Protein AF-A0A6B2SYG1-F1 (afdb_monomer)

Radius of gyration: 17.72 Å; Cα contacts (8 Å, |Δi|>4): 136; chains: 1; bounding box: 40×38×37 Å

Foldseek 3Di:
DADDPVLVVVLVPAAAAEEAEFADHCNPFPPPGDTRDDDPVRCVVRNYYYDDCPDPNQQVVQDDPGSVVSVVVVVVVCVVVVVDDFDEDEDAPVCVVVVVVCVGVVVDDTHYDYDD

pLDDT: mean 91.67, std 8.85, range [58.78, 98.5]

Nearest PDB structures (foldseek):
  8j9i-assembly1_E3  TM=6.440E-01  e=9.098E-03  Euglena gracilis
  4w9n-assembly3_A  TM=6.387E-01  e=2.866E-01  Homo sapiens
  4w82-assembly1_A  TM=6.463E-01  e=4.561E-01  Homo sapiens
  6fn6-assembly1_A  TM=6.49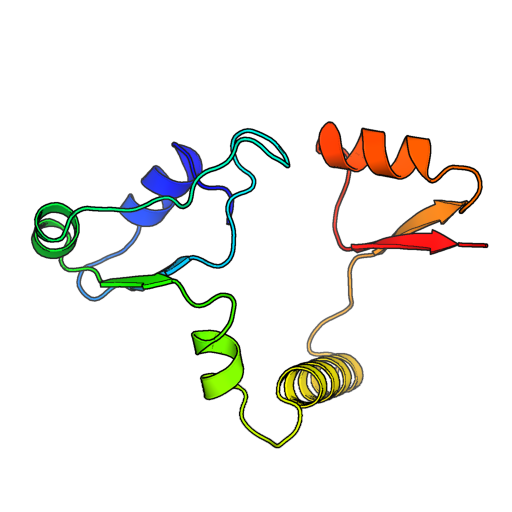8E-01  e=7.754E-01  Drosophila melanogaster

Mean predicted aligned error: 4.55 Å

Sequence (116 aa):
GVGGDAGRHAVDLLGPGGTHIVFGWAGKGPHDGEPLTFTEEELAARGITQLNVLGPAMMRKAGGDNPVRTLELAALAAASQGHFTPAVQRFPLAEAAAAHRALESRATMGKVVLIP

Secondary structure (DSSP, 8-state):
---HHHHHHHHHTPPTT-EEEE----SS-SSS-------HHHHHHHT-EEEE-TTHHHHHHH-SSSHHHHHHHHHHHHHHTTS----EEEEEGGGHHHHHHHHHTT---SEEEEE-

Solvent-accessible surface area (backbone atoms only — not comparable to full-atom values): 6836 Å² total; per-residue (Å²): 74,47,19,60,69,70,37,52,56,57,55,70,70,49,54,72,76,29,72,49,76,46,71,49,33,59,52,73,33,100,84,70,42,58,77,77,78,76,54,73,65,59,29,57,78,53,39,38,46,78,42,81,37,66,60,73,58,42,41,64,71,56,29,76,100,50,22,67,59,48,50,52,52,53,52,51,51,40,39,74,72,60,78,51,77,86,53,71,36,78,38,50,46,94,39,47,70,57,52,48,51,28,53,77,72,65,71,60,61,70,47,79,44,72,40,128

Structure (mmCIF, N/CA/C/O backbone):
data_AF-A0A6B2SYG1-F1
#
_entry.id   AF-A0A6B2SYG1-F1
#
loop_
_atom_site.group_PDB
_atom_site.id
_atom_site.type_symbol
_atom_site.label_atom_id
_atom_site.label_alt_id
_atom_site.label_comp_id
_atom_site.label_asym_id
_atom_site.label_entity_id
_atom_site.label_seq_id
_atom_site.pdbx_PDB_ins_code
_atom_site.Cartn_x
_atom_site.Cartn_y
_atom_site.Cartn_z
_atom_site.occupancy
_atom_site.B_iso_or_equiv
_atom_site.auth_seq_id
_atom_site.auth_comp_id
_atom_site.auth_asym_id
_atom_site.auth_atom_id
_atom_site.pdbx_PDB_model_num
ATOM 1 N N . GLY A 1 1 ? -3.151 3.482 0.948 1.00 68.00 1 GLY A N 1
ATOM 2 C CA . GLY A 1 1 ? -4.517 3.983 0.719 1.00 68.00 1 GLY A CA 1
ATOM 3 C C . GLY A 1 1 ? -4.467 5.198 -0.183 1.00 68.00 1 GLY A C 1
ATOM 4 O O . GLY A 1 1 ? -3.392 5.754 -0.387 1.00 68.00 1 GLY A O 1
ATOM 5 N N . VAL A 1 2 ? -5.606 5.588 -0.753 1.00 76.81 2 VAL A N 1
ATOM 6 C CA . VAL A 1 2 ? -5.679 6.752 -1.650 1.00 76.81 2 VAL A CA 1
ATOM 7 C C . VAL A 1 2 ? -5.735 8.055 -0.842 1.00 76.81 2 VAL A C 1
ATOM 9 O O . VAL A 1 2 ? -5.079 9.003 -1.220 1.00 76.81 2 VAL A O 1
ATOM 12 N N . GLY A 1 3 ? -6.377 8.112 0.328 1.00 79.69 3 GLY A N 1
ATOM 13 C CA . GLY A 1 3 ? -6.540 9.388 1.051 1.00 79.69 3 GLY A CA 1
ATOM 14 C C . GLY A 1 3 ? -7.416 10.388 0.273 1.00 79.69 3 GLY A C 1
ATOM 15 O O . GLY A 1 3 ? -8.035 10.015 -0.726 1.00 79.69 3 GLY A O 1
ATOM 16 N N . GLY A 1 4 ? -7.496 11.641 0.734 1.00 84.50 4 GLY A N 1
ATOM 17 C CA . GLY A 1 4 ? -8.361 12.672 0.132 1.00 84.50 4 GLY A CA 1
ATOM 18 C C . GLY A 1 4 ? -9.851 12.295 0.113 1.00 84.50 4 GLY A C 1
ATOM 19 O O . GLY A 1 4 ? -10.287 11.447 0.894 1.00 84.50 4 GLY A O 1
ATOM 20 N N . ASP A 1 5 ? -10.621 12.890 -0.804 1.00 86.69 5 ASP A N 1
ATOM 21 C CA . ASP A 1 5 ? -12.079 12.690 -0.905 1.00 86.69 5 ASP A CA 1
ATOM 22 C C . ASP A 1 5 ? -12.456 11.234 -1.184 1.00 86.69 5 ASP A C 1
ATOM 24 O O . ASP A 1 5 ? -13.372 10.696 -0.569 1.00 86.69 5 ASP A O 1
ATOM 28 N N . ALA A 1 6 ? -11.702 10.551 -2.052 1.00 87.12 6 ALA A N 1
ATOM 29 C CA . ALA A 1 6 ? -11.908 9.128 -2.317 1.00 87.12 6 ALA A CA 1
ATOM 30 C C . ALA A 1 6 ? -11.721 8.282 -1.046 1.00 87.12 6 ALA A C 1
ATOM 32 O O . ALA A 1 6 ? -12.503 7.371 -0.782 1.00 87.12 6 ALA A O 1
ATOM 33 N N . GLY A 1 7 ? -10.706 8.599 -0.234 1.00 88.62 7 GLY A N 1
ATOM 34 C CA . GLY A 1 7 ? -10.514 7.975 1.072 1.00 88.62 7 GLY A CA 1
ATOM 35 C C . GLY A 1 7 ? -11.653 8.285 2.044 1.00 88.62 7 GLY A C 1
ATOM 36 O O . GLY A 1 7 ? -12.103 7.383 2.743 1.00 88.62 7 GLY A O 1
ATOM 37 N N . ARG A 1 8 ? -12.145 9.531 2.068 1.00 89.69 8 ARG A N 1
ATOM 38 C CA . ARG A 1 8 ? -13.257 9.942 2.939 1.00 89.69 8 ARG A CA 1
ATOM 39 C C . ARG A 1 8 ? -14.548 9.209 2.576 1.00 89.69 8 ARG A C 1
ATOM 41 O O . ARG A 1 8 ? -15.138 8.591 3.454 1.00 89.69 8 ARG A O 1
ATOM 48 N N . HIS A 1 9 ? -14.902 9.154 1.293 1.00 91.38 9 HIS A N 1
ATOM 49 C CA . HIS A 1 9 ? -16.060 8.388 0.829 1.00 91.38 9 HIS A CA 1
ATOM 50 C C . HIS A 1 9 ? -15.924 6.887 1.109 1.00 91.38 9 HIS A C 1
ATOM 52 O O . HIS A 1 9 ? -16.907 6.240 1.449 1.00 91.38 9 HIS A O 1
ATOM 58 N N . ALA A 1 10 ? -14.717 6.315 1.020 1.00 92.12 10 ALA A N 1
ATOM 59 C CA . ALA A 1 10 ? -14.507 4.917 1.395 1.00 92.12 10 ALA A CA 1
ATOM 60 C C . ALA A 1 10 ? -14.769 4.665 2.892 1.00 92.12 10 ALA A C 1
ATOM 62 O O . ALA A 1 10 ? -15.269 3.603 3.252 1.00 92.12 10 ALA A O 1
ATOM 63 N N . VAL A 1 11 ? -14.464 5.636 3.761 1.00 93.44 11 VAL A N 1
ATOM 64 C CA . VAL A 1 11 ? -14.780 5.562 5.197 1.00 93.44 11 VAL A CA 1
ATOM 65 C C . VAL A 1 11 ? -16.280 5.700 5.452 1.00 93.44 11 VAL A C 1
ATOM 67 O O . VAL A 1 11 ? -16.792 5.021 6.337 1.00 93.44 11 VAL A O 1
ATOM 70 N N . ASP A 1 12 ? -16.998 6.499 4.660 1.00 93.31 12 ASP A N 1
ATOM 71 C CA . ASP A 1 12 ? -18.462 6.623 4.756 1.00 93.31 12 ASP A CA 1
ATOM 72 C C . ASP A 1 12 ? -19.202 5.302 4.455 1.00 93.31 12 ASP A C 1
ATOM 74 O O . ASP A 1 12 ? -20.352 5.140 4.854 1.00 93.31 12 ASP A O 1
ATOM 78 N N . LEU A 1 13 ? -18.544 4.338 3.798 1.00 95.50 13 LEU A N 1
ATOM 79 C CA . LEU A 1 13 ? -19.089 2.997 3.553 1.00 95.50 13 LEU A CA 1
ATOM 80 C C . LEU A 1 13 ? -18.952 2.045 4.754 1.00 95.50 13 LEU A C 1
ATOM 82 O O . LEU A 1 13 ? -19.476 0.930 4.708 1.00 95.50 13 LEU A O 1
ATOM 86 N N . LEU A 1 14 ? -18.236 2.432 5.815 1.00 96.75 14 LEU A N 1
ATOM 87 C CA . LEU A 1 14 ? -18.109 1.609 7.016 1.00 96.75 14 LEU A CA 1
ATOM 88 C C . LEU A 1 14 ? -19.393 1.670 7.849 1.00 96.75 14 LEU A C 1
ATOM 90 O O . LEU A 1 14 ? -19.870 2.743 8.207 1.00 96.75 14 LEU A O 1
ATOM 94 N N . GLY A 1 15 ? -19.919 0.498 8.208 1.00 96.06 15 GLY A N 1
ATOM 95 C CA . GLY A 1 15 ? -20.982 0.391 9.207 1.00 96.06 15 GLY A CA 1
ATOM 96 C C . GLY A 1 15 ? -20.467 0.589 10.643 1.00 96.06 15 GLY A C 1
ATOM 97 O O . GLY A 1 15 ? -19.251 0.553 10.870 1.00 96.06 15 GLY A O 1
ATOM 98 N N . PRO A 1 16 ? -21.374 0.736 11.629 1.00 95.81 16 PRO A N 1
ATOM 99 C CA . PRO A 1 16 ? -21.011 0.798 13.044 1.00 95.81 16 PRO A CA 1
ATOM 100 C C . PRO A 1 16 ? -20.145 -0.397 13.472 1.00 95.81 16 PRO A C 1
ATOM 102 O O . PRO A 1 16 ? -20.390 -1.534 13.073 1.00 95.81 16 PRO A O 1
ATOM 105 N N . GLY A 1 17 ? -19.116 -0.136 14.277 1.00 96.81 17 GLY A N 1
ATOM 106 C CA . GLY A 1 17 ? -18.067 -1.090 14.652 1.00 96.81 17 GLY A CA 1
ATOM 107 C C . GLY A 1 17 ? -16.968 -1.273 13.595 1.00 96.81 17 GLY A C 1
ATOM 108 O O . GLY A 1 17 ? -16.009 -2.010 13.829 1.00 96.81 17 GLY A O 1
ATOM 109 N N . GLY A 1 18 ? -17.077 -0.618 12.434 1.00 97.31 18 GLY A N 1
ATOM 110 C CA . GLY A 1 18 ? -16.097 -0.694 11.355 1.00 97.31 18 GLY A CA 1
ATOM 111 C C . GLY A 1 18 ? -14.723 -0.139 11.741 1.00 97.31 18 GLY A C 1
ATOM 112 O O . GLY A 1 18 ? -14.588 0.718 12.615 1.00 97.31 18 GLY A O 1
ATOM 113 N N . THR A 1 19 ? -13.675 -0.623 11.070 1.00 96.19 19 THR A N 1
ATOM 114 C CA . THR A 1 19 ? -12.294 -0.170 11.297 1.00 96.19 19 THR A CA 1
ATOM 115 C C . THR A 1 19 ? -11.665 0.336 10.006 1.00 96.19 19 THR A C 1
ATOM 117 O O . THR A 1 19 ? -11.517 -0.410 9.039 1.00 96.19 19 THR A O 1
ATOM 120 N N . HIS A 1 20 ? -11.227 1.592 10.010 1.00 93.94 20 HIS A N 1
ATOM 121 C CA . HIS A 1 20 ? -10.413 2.176 8.953 1.00 93.94 20 HIS A CA 1
ATOM 122 C C . HIS A 1 20 ? -8.920 1.986 9.266 1.00 93.94 20 HIS A C 1
ATOM 124 O O . HIS A 1 20 ? -8.396 2.542 10.231 1.00 93.94 20 HIS A O 1
ATOM 130 N N . ILE A 1 21 ? -8.217 1.211 8.436 1.00 92.31 21 ILE A N 1
ATOM 131 C CA . ILE A 1 21 ? -6.772 0.977 8.569 1.00 92.31 21 ILE A CA 1
ATOM 132 C C . ILE A 1 21 ? -6.006 1.897 7.617 1.00 92.31 21 ILE A C 1
ATOM 134 O O . ILE A 1 21 ? -6.062 1.750 6.395 1.00 92.31 21 ILE A O 1
ATOM 138 N N . VAL A 1 22 ? -5.221 2.806 8.183 1.00 89.81 22 VAL A N 1
ATOM 139 C CA . VAL A 1 22 ? -4.353 3.712 7.435 1.00 89.81 22 VAL A CA 1
ATOM 140 C C . VAL A 1 22 ? -2.979 3.059 7.251 1.00 89.81 22 VAL A C 1
ATOM 142 O O . VAL A 1 22 ? -2.216 2.865 8.200 1.00 89.81 22 VAL A O 1
ATOM 145 N N . PHE A 1 23 ? -2.672 2.714 5.996 1.00 86.44 23 PHE A N 1
ATOM 146 C CA . PHE A 1 23 ? -1.411 2.080 5.569 1.00 86.44 23 PHE A CA 1
ATOM 147 C C . PHE A 1 23 ? -0.609 2.930 4.554 1.00 86.44 23 PHE A C 1
ATOM 149 O O . PHE A 1 23 ? 0.432 2.510 4.071 1.00 86.44 23 PHE A O 1
ATOM 156 N N . GLY A 1 24 ? -1.101 4.114 4.16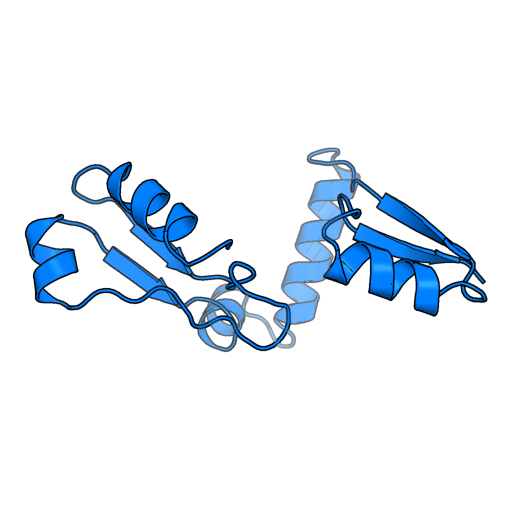9 1.00 84.25 24 GLY A N 1
ATOM 157 C CA . GLY A 1 24 ? -0.460 5.009 3.187 1.00 84.25 24 GLY A CA 1
ATOM 158 C C . GLY A 1 24 ? -1.460 5.970 2.530 1.00 84.25 24 GLY A C 1
ATOM 159 O O . GLY A 1 24 ? -2.666 5.713 2.610 1.00 84.25 24 GLY A O 1
ATOM 160 N N . TRP A 1 25 ? -0.984 7.019 1.850 1.00 83.62 25 TRP A N 1
ATOM 161 C CA . TRP A 1 25 ? -1.802 8.137 1.340 1.00 83.62 25 TRP A CA 1
ATOM 162 C C . TRP A 1 25 ? -1.290 8.687 -0.011 1.00 83.62 25 TRP A C 1
ATOM 164 O O . TRP A 1 25 ? -0.512 9.630 -0.069 1.00 83.62 25 TRP A O 1
ATOM 174 N N . ALA A 1 26 ? -1.741 8.099 -1.123 1.00 76.94 26 ALA A N 1
ATOM 175 C CA . ALA A 1 26 ? -1.267 8.418 -2.484 1.00 76.94 26 ALA A CA 1
ATOM 176 C C . ALA A 1 26 ? -2.155 9.420 -3.272 1.00 76.94 26 ALA A C 1
ATOM 178 O O . ALA A 1 26 ? -2.109 9.478 -4.502 1.00 76.94 26 ALA A O 1
ATOM 179 N N . GLY A 1 27 ? -3.024 10.168 -2.589 1.00 70.56 27 GLY A N 1
ATOM 180 C CA . GLY A 1 27 ? -4.197 10.814 -3.200 1.00 70.56 27 GLY A CA 1
ATOM 181 C C . GLY A 1 27 ? -3.936 12.106 -3.951 1.00 70.56 27 GLY A C 1
ATOM 182 O O . GLY A 1 27 ? -4.610 12.358 -4.948 1.00 70.56 27 GLY A O 1
ATOM 183 N N . LYS A 1 28 ? -2.959 12.901 -3.509 1.00 68.94 28 LYS A N 1
ATOM 184 C CA . LYS A 1 28 ? -2.599 14.180 -4.142 1.00 68.94 28 LYS A CA 1
ATOM 185 C C . LYS A 1 28 ? -1.348 14.054 -5.012 1.00 68.94 28 LYS A C 1
ATOM 187 O O . LYS A 1 28 ? -1.408 14.356 -6.195 1.00 68.94 28 LYS A O 1
ATOM 192 N N . GLY A 1 29 ? -0.268 13.504 -4.464 1.00 60.62 29 GLY A N 1
ATOM 193 C CA . GLY A 1 29 ? 0.995 13.265 -5.164 1.00 60.62 29 GLY A CA 1
ATOM 194 C C . GLY A 1 29 ? 1.920 12.374 -4.327 1.00 60.62 29 GLY A C 1
ATOM 195 O O . GLY A 1 29 ? 1.584 12.087 -3.174 1.00 60.62 29 GLY A O 1
ATOM 196 N N . PRO A 1 30 ? 3.066 11.924 -4.869 1.00 58.78 30 PRO A N 1
ATOM 197 C CA . PRO A 1 30 ? 4.006 11.062 -4.145 1.00 58.78 30 PRO A CA 1
ATOM 198 C C . PRO A 1 30 ? 4.613 11.728 -2.898 1.00 58.78 30 PRO A C 1
ATOM 200 O O . PRO A 1 30 ? 5.060 11.018 -1.998 1.00 58.78 30 PRO A O 1
ATOM 203 N N . HIS A 1 31 ? 4.590 13.064 -2.825 1.00 59.72 31 HIS A N 1
ATOM 204 C CA . HIS A 1 31 ? 5.168 13.841 -1.723 1.00 59.72 31 HIS A CA 1
ATOM 205 C C . HIS A 1 31 ? 4.173 14.766 -1.003 1.00 59.72 31 HIS A C 1
ATOM 207 O O . HIS A 1 31 ? 4.492 15.262 0.071 1.00 59.72 31 HIS A O 1
ATOM 213 N N . ASP A 1 32 ? 2.959 14.936 -1.536 1.00 64.38 32 ASP A N 1
ATOM 214 C CA . ASP A 1 32 ? 2.022 15.992 -1.105 1.00 64.38 32 ASP A CA 1
ATOM 215 C C . ASP A 1 32 ? 0.737 15.439 -0.466 1.00 64.38 32 ASP A C 1
ATOM 217 O O . ASP A 1 32 ? -0.289 16.117 -0.365 1.00 64.38 32 ASP A O 1
ATOM 221 N N . GLY A 1 33 ? 0.748 14.155 -0.110 1.00 67.25 33 GLY A N 1
ATOM 222 C CA . GLY A 1 33 ? -0.348 13.517 0.603 1.00 67.25 33 GLY A CA 1
ATOM 223 C C . GLY A 1 33 ? -0.168 13.619 2.115 1.00 67.25 33 GLY A C 1
ATOM 224 O O . GLY A 1 33 ? 0.937 13.455 2.629 1.00 67.25 33 GLY A O 1
ATOM 225 N N . GLU A 1 34 ? -1.280 13.767 2.826 1.00 75.25 34 GLU A N 1
ATOM 226 C CA . GLU A 1 34 ? -1.350 13.585 4.274 1.00 75.25 34 GLU A CA 1
ATOM 227 C C . GLU A 1 34 ? -2.218 12.362 4.600 1.00 75.25 34 GLU A C 1
ATOM 229 O O . GLU A 1 34 ? -3.120 12.015 3.819 1.00 75.25 34 GLU A O 1
ATOM 234 N N . PRO A 1 35 ? -1.975 11.687 5.737 1.00 79.19 35 PRO A N 1
ATOM 235 C CA . PRO A 1 35 ? -2.892 10.675 6.232 1.00 79.19 35 PRO A CA 1
ATOM 236 C C . PRO A 1 35 ? -4.296 11.267 6.377 1.00 79.19 35 PRO A C 1
ATOM 238 O O . PRO A 1 35 ? -4.472 12.334 6.957 1.00 79.19 35 PRO A O 1
ATOM 241 N N . LEU A 1 36 ? -5.311 10.558 5.882 1.00 86.12 36 LEU A N 1
ATOM 242 C CA . LEU A 1 36 ? -6.694 10.915 6.182 1.00 86.12 36 LEU A CA 1
ATOM 243 C C . LEU A 1 36 ? -6.944 10.623 7.660 1.00 86.12 36 LEU A C 1
ATOM 245 O O . LEU A 1 36 ? -7.011 9.454 8.037 1.00 86.12 36 LEU A O 1
ATOM 249 N N . THR A 1 37 ? -7.089 11.663 8.470 1.00 87.81 37 THR A N 1
ATOM 250 C CA . THR A 1 37 ? -7.408 11.575 9.896 1.00 87.81 37 THR A CA 1
ATOM 251 C C . THR A 1 37 ? -8.818 12.092 10.162 1.00 87.81 37 THR A C 1
ATOM 253 O O . THR A 1 37 ? -9.343 12.917 9.414 1.00 87.81 37 THR A O 1
ATOM 256 N N . PHE A 1 38 ? -9.438 11.565 11.213 1.00 91.00 38 PHE A N 1
ATOM 257 C CA . PHE A 1 38 ? -10.721 12.028 11.738 1.00 91.00 38 PHE A CA 1
ATOM 258 C C . PHE A 1 38 ? -10.540 12.418 13.200 1.00 91.00 38 PHE A C 1
ATOM 260 O O . PHE A 1 38 ? -9.679 11.852 13.882 1.00 91.00 38 PHE A O 1
ATOM 267 N N . THR A 1 39 ? -11.341 13.364 13.683 1.00 94.38 39 THR A N 1
ATOM 268 C CA . THR A 1 39 ? -11.362 13.678 15.117 1.00 94.38 39 THR A CA 1
ATOM 269 C C . THR A 1 39 ? -12.031 12.555 15.913 1.00 94.38 39 THR A C 1
ATOM 271 O O . THR A 1 39 ? -12.740 11.710 15.357 1.00 94.38 39 THR A O 1
ATOM 274 N N . GLU A 1 40 ? -11.825 12.533 17.231 1.00 95.50 40 GLU A N 1
ATOM 275 C CA . GLU A 1 40 ? -12.478 11.554 18.109 1.00 95.50 40 GLU A CA 1
ATOM 276 C C . GLU A 1 40 ? -14.007 11.671 18.042 1.00 95.50 40 GLU A C 1
ATOM 278 O O . GLU A 1 40 ? -14.704 10.657 18.019 1.00 95.50 40 GLU A O 1
ATOM 283 N N . GLU A 1 41 ? -14.533 12.892 17.916 1.00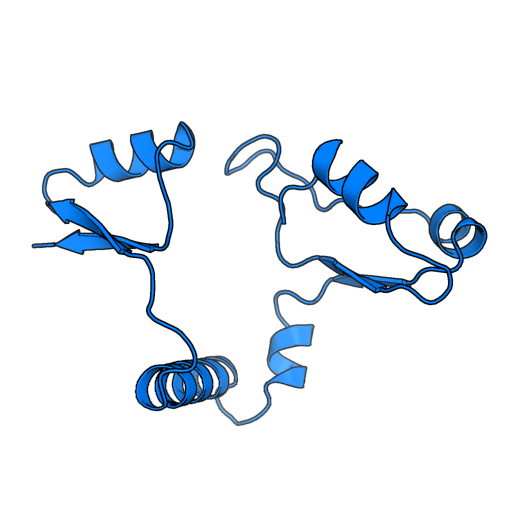 97.12 41 GLU A N 1
ATOM 284 C CA . GLU A 1 41 ? -15.965 13.151 17.772 1.00 97.12 41 GLU A CA 1
ATOM 285 C C . GLU A 1 41 ? -16.508 12.613 16.445 1.00 97.12 41 GLU A C 1
ATOM 287 O O . GLU A 1 41 ? -17.568 11.986 16.427 1.00 97.12 41 GLU A O 1
ATOM 292 N N . GLU A 1 42 ? -15.785 12.808 15.334 1.00 95.31 42 GLU A N 1
ATOM 293 C CA . GLU A 1 42 ? -16.167 12.245 14.034 1.00 95.31 42 GLU A CA 1
ATOM 294 C C . GLU A 1 42 ? -16.184 10.709 14.076 1.00 95.31 42 GLU A C 1
ATOM 296 O O . GLU A 1 42 ? -17.108 10.087 13.547 1.00 95.31 42 GLU A O 1
ATOM 301 N N . LEU A 1 43 ? -15.189 10.086 14.715 1.00 96.44 43 LEU A N 1
ATOM 302 C CA . LEU A 1 43 ? -15.117 8.630 14.866 1.00 96.44 43 LEU A CA 1
ATOM 303 C C . LEU A 1 43 ? -16.257 8.097 15.744 1.00 96.44 43 LEU A C 1
ATOM 305 O O . LEU A 1 43 ? -16.905 7.115 15.373 1.00 96.44 43 LEU A O 1
ATOM 309 N N . ALA A 1 44 ? -16.545 8.769 16.862 1.00 96.50 44 ALA A N 1
ATOM 310 C CA . ALA A 1 44 ? -17.621 8.405 17.777 1.00 96.50 44 ALA A CA 1
ATOM 311 C C . ALA A 1 44 ? -19.003 8.545 17.125 1.00 96.50 44 ALA A C 1
ATOM 313 O O . ALA A 1 44 ? -19.812 7.622 17.208 1.00 96.50 44 ALA A O 1
ATOM 314 N N . ALA A 1 45 ? -19.258 9.649 16.415 1.00 96.06 45 ALA A N 1
ATOM 315 C CA . ALA A 1 45 ? -20.516 9.878 15.701 1.00 96.06 45 ALA A CA 1
ATOM 316 C C . ALA A 1 45 ? -20.782 8.815 14.623 1.00 96.06 45 ALA A C 1
ATOM 318 O O . ALA A 1 45 ? -21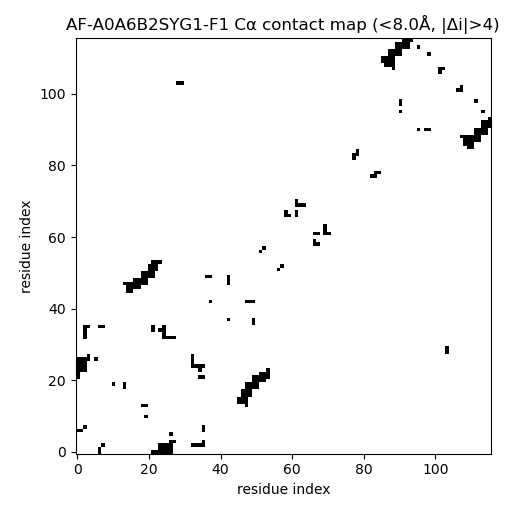.928 8.447 14.368 1.00 96.06 45 ALA A O 1
ATOM 319 N N . ARG A 1 46 ? -19.717 8.298 14.005 1.00 95.00 46 ARG A N 1
ATOM 320 C CA . ARG A 1 46 ? -19.766 7.214 13.014 1.00 95.00 46 ARG A CA 1
ATOM 321 C C . ARG A 1 46 ? -19.787 5.822 13.645 1.00 95.00 46 ARG A C 1
ATOM 323 O O . ARG A 1 46 ? -20.077 4.847 12.957 1.00 95.00 46 ARG A O 1
ATOM 330 N N . GLY A 1 47 ? -19.455 5.712 14.930 1.00 96.94 47 GLY A N 1
ATOM 331 C CA . GLY A 1 47 ? -19.276 4.440 15.619 1.00 96.94 47 GLY A CA 1
ATOM 332 C C . GLY A 1 47 ? -18.151 3.589 15.026 1.00 96.94 47 GLY A C 1
ATOM 333 O O . GLY A 1 47 ? -18.285 2.371 15.000 1.00 96.94 47 GLY A O 1
ATOM 334 N N . ILE A 1 48 ? -17.071 4.192 14.518 1.00 97.81 48 ILE A N 1
ATOM 335 C CA . ILE A 1 48 ? -15.948 3.472 13.887 1.00 97.81 48 ILE A CA 1
ATOM 336 C C . ILE A 1 48 ? -14.631 3.714 14.624 1.00 97.81 48 ILE A C 1
ATOM 338 O O . ILE A 1 48 ? -14.495 4.640 15.417 1.00 97.81 48 ILE A O 1
ATOM 342 N N . THR A 1 49 ? -13.626 2.893 14.326 1.00 97.12 49 THR A N 1
ATOM 343 C CA . THR A 1 49 ? -12.244 3.080 14.792 1.00 97.12 49 THR A CA 1
ATOM 344 C C . THR A 1 49 ? -11.317 3.383 13.620 1.00 97.12 49 THR A C 1
ATOM 346 O O . THR A 1 49 ? -11.485 2.838 12.529 1.00 97.12 49 THR A O 1
ATOM 349 N N . GLN A 1 50 ? -10.297 4.210 13.843 1.00 93.94 50 GLN A N 1
ATOM 350 C CA . GLN A 1 50 ? -9.216 4.431 12.885 1.00 93.94 50 GLN A CA 1
ATOM 351 C C . GLN A 1 50 ? -7.871 4.005 13.478 1.00 93.94 50 GLN A C 1
ATOM 353 O O . GLN A 1 50 ? -7.536 4.376 14.598 1.00 93.94 50 GLN A O 1
ATOM 358 N N . LEU A 1 51 ? -7.082 3.249 12.708 1.00 92.62 51 LEU A N 1
ATOM 359 C CA . LEU A 1 51 ? -5.768 2.757 13.120 1.00 92.62 51 LEU A CA 1
ATOM 360 C C . LEU A 1 51 ? -4.686 3.146 12.110 1.00 92.62 51 LEU A C 1
ATOM 362 O O . LEU A 1 51 ? -4.741 2.746 10.948 1.00 92.62 51 LEU A O 1
ATOM 366 N N . ASN A 1 52 ? -3.652 3.845 12.575 1.00 89.12 52 ASN A N 1
ATOM 367 C CA . ASN A 1 52 ? -2.410 4.039 11.829 1.00 89.12 52 ASN A CA 1
ATOM 368 C C . ASN A 1 52 ? -1.468 2.873 12.129 1.00 89.12 52 ASN A C 1
ATOM 370 O O . ASN A 1 52 ? -0.953 2.757 13.241 1.00 89.12 52 ASN A O 1
ATOM 374 N N . VAL A 1 53 ? -1.271 1.981 11.158 1.00 90.19 53 VAL A N 1
ATOM 375 C CA . VAL A 1 53 ? -0.570 0.709 11.417 1.00 90.19 53 VAL A CA 1
ATOM 376 C C . VAL A 1 53 ? 0.822 0.634 10.801 1.00 90.19 53 VAL A C 1
ATOM 378 O O . VAL A 1 53 ? 1.610 -0.219 11.204 1.00 90.19 53 VAL A O 1
ATOM 381 N N . LEU A 1 54 ? 1.150 1.503 9.841 1.00 86.62 54 LEU A N 1
ATOM 382 C CA . LEU A 1 54 ? 2.447 1.471 9.168 1.00 86.62 54 LEU A CA 1
ATOM 383 C C . LEU A 1 54 ? 3.580 1.850 10.141 1.00 86.62 54 LEU A C 1
ATOM 385 O O . LEU A 1 54 ? 3.457 2.795 10.917 1.00 86.62 54 LEU A O 1
ATOM 389 N N . GLY A 1 55 ? 4.693 1.112 10.102 1.00 88.62 55 GLY A N 1
ATOM 390 C CA . GLY A 1 55 ? 5.851 1.350 10.971 1.00 88.62 55 GLY A CA 1
ATOM 391 C C . GLY A 1 55 ? 5.818 0.521 12.267 1.00 88.62 55 GLY A C 1
ATOM 392 O O . GLY A 1 55 ? 5.552 -0.682 12.197 1.00 88.62 55 GLY A O 1
ATOM 393 N N . PRO A 1 56 ? 6.105 1.102 13.453 1.00 90.75 56 PRO A N 1
ATOM 394 C CA . PRO A 1 56 ? 6.298 0.338 14.691 1.00 90.75 56 PRO A CA 1
ATOM 395 C C . PRO A 1 56 ? 5.131 -0.578 15.085 1.00 90.75 56 PRO A C 1
ATOM 397 O O . PRO A 1 56 ? 5.361 -1.663 15.614 1.00 90.75 56 PRO A O 1
ATOM 400 N N . ALA A 1 57 ? 3.882 -0.174 14.825 1.00 91.25 57 ALA A N 1
ATOM 401 C CA . ALA A 1 57 ? 2.706 -0.998 15.114 1.00 91.25 57 ALA A CA 1
ATOM 402 C C . ALA A 1 57 ? 2.683 -2.285 14.269 1.00 91.25 57 ALA A C 1
ATOM 404 O O . ALA A 1 57 ? 2.493 -3.372 14.815 1.00 91.25 57 ALA A O 1
ATOM 405 N N . MET A 1 58 ? 2.954 -2.178 12.964 1.00 93.19 58 MET A N 1
ATOM 406 C CA . MET A 1 58 ? 3.130 -3.331 12.081 1.00 93.19 58 MET A CA 1
ATOM 407 C C . MET A 1 58 ? 4.301 -4.208 12.527 1.00 93.19 58 MET A C 1
ATOM 409 O O . MET A 1 58 ? 4.137 -5.422 12.589 1.00 93.19 58 MET A O 1
ATOM 413 N N . MET A 1 59 ? 5.448 -3.617 12.887 1.00 94.75 59 MET A N 1
ATOM 414 C CA . MET A 1 59 ? 6.621 -4.385 13.336 1.00 94.75 59 MET A CA 1
ATOM 415 C C . MET A 1 59 ? 6.323 -5.198 14.597 1.00 94.75 59 MET A C 1
ATOM 417 O O . MET A 1 59 ? 6.634 -6.384 14.648 1.00 94.75 59 MET A O 1
ATOM 421 N N . ARG A 1 60 ? 5.654 -4.598 15.590 1.00 94.31 60 ARG A N 1
ATOM 422 C CA . ARG A 1 60 ? 5.226 -5.318 16.801 1.00 94.31 60 ARG A CA 1
ATOM 423 C C . ARG A 1 60 ? 4.246 -6.443 16.490 1.00 94.31 60 ARG A C 1
ATOM 425 O O . ARG A 1 60 ? 4.354 -7.510 17.079 1.00 94.31 60 ARG A O 1
ATOM 432 N N . LYS A 1 61 ? 3.301 -6.212 15.572 1.00 93.75 61 LYS A N 1
ATOM 433 C CA . LYS A 1 61 ? 2.324 -7.229 15.163 1.00 93.75 61 LYS A CA 1
ATOM 434 C C . LYS A 1 61 ? 2.971 -8.388 14.401 1.00 93.75 61 LYS A C 1
ATOM 436 O O . LYS A 1 61 ? 2.544 -9.522 14.573 1.00 93.75 61 LYS A O 1
ATOM 441 N N . ALA A 1 62 ? 3.963 -8.103 13.559 1.00 95.75 62 ALA A N 1
ATOM 442 C CA . ALA A 1 62 ? 4.716 -9.121 12.835 1.00 95.75 62 ALA A CA 1
ATOM 443 C C . ALA A 1 62 ? 5.599 -9.955 13.778 1.00 95.75 62 ALA A C 1
ATOM 445 O O . ALA A 1 62 ? 5.640 -11.174 13.644 1.00 95.75 62 ALA A O 1
ATOM 446 N N . GLY A 1 63 ? 6.246 -9.308 14.755 1.00 94.69 63 GLY A N 1
ATOM 447 C CA . GLY A 1 63 ? 7.066 -9.974 15.766 1.00 94.69 63 GLY A CA 1
ATOM 448 C C . GLY A 1 63 ? 8.333 -10.643 15.215 1.00 94.69 63 GLY A C 1
ATOM 449 O O . GLY A 1 63 ? 8.651 -10.565 14.026 1.00 94.69 63 GLY A O 1
ATOM 450 N N . GLY A 1 64 ? 9.063 -11.312 16.110 1.00 94.25 64 GLY A N 1
ATOM 451 C CA . GLY A 1 64 ? 10.362 -11.928 15.823 1.00 94.25 64 GLY A CA 1
ATOM 452 C C . GLY A 1 64 ? 11.530 -10.935 15.821 1.00 94.25 64 GLY A C 1
ATOM 453 O O . GLY A 1 64 ? 11.334 -9.722 15.877 1.00 94.25 64 GLY A O 1
ATOM 454 N N . ASP A 1 65 ? 12.752 -11.464 15.741 1.00 94.75 65 ASP A N 1
ATOM 455 C CA . ASP A 1 65 ? 13.994 -10.673 15.823 1.00 94.75 65 ASP A CA 1
ATOM 456 C C . ASP A 1 65 ? 14.189 -9.747 14.612 1.00 94.75 65 ASP A C 1
ATOM 458 O O . ASP A 1 65 ? 14.831 -8.702 14.701 1.00 94.75 65 ASP A O 1
ATOM 462 N N . ASN A 1 66 ? 13.602 -10.116 13.470 1.00 96.25 66 ASN A N 1
ATOM 463 C CA . ASN A 1 66 ? 13.528 -9.285 12.275 1.00 96.25 66 ASN A CA 1
ATOM 464 C C . ASN A 1 66 ? 12.098 -9.322 11.702 1.00 96.25 66 ASN A C 1
ATOM 466 O O . ASN A 1 66 ? 11.800 -10.148 10.834 1.00 96.25 66 ASN A O 1
ATOM 470 N N . PRO A 1 67 ? 11.204 -8.426 12.159 1.00 96.12 67 PRO A N 1
ATOM 471 C CA . PRO A 1 67 ? 9.796 -8.452 11.766 1.00 96.12 67 PRO A CA 1
ATOM 472 C C . PRO A 1 67 ? 9.552 -8.242 10.269 1.00 96.12 67 PRO A C 1
ATOM 474 O O . PRO A 1 67 ? 8.592 -8.778 9.718 1.00 96.12 67 PRO A O 1
ATOM 477 N N . VAL A 1 68 ? 10.433 -7.505 9.583 1.00 95.50 68 VAL A N 1
ATOM 478 C CA . VAL A 1 68 ? 10.360 -7.358 8.122 1.00 95.50 68 VAL A CA 1
ATOM 479 C C . VAL A 1 68 ? 10.609 -8.707 7.458 1.00 95.50 68 VAL A C 1
ATOM 481 O O . VAL A 1 68 ? 9.815 -9.132 6.620 1.00 95.50 68 VAL A O 1
ATOM 484 N N . ARG A 1 69 ? 11.646 -9.431 7.895 1.00 97.06 69 ARG A N 1
ATOM 485 C CA . ARG A 1 69 ? 11.937 -10.773 7.385 1.00 97.06 69 ARG A CA 1
ATOM 486 C C . ARG A 1 69 ? 10.798 -11.755 7.661 1.00 97.06 69 ARG A C 1
ATOM 488 O O . ARG A 1 69 ? 10.480 -12.567 6.795 1.00 97.06 69 ARG A O 1
ATOM 495 N N . THR A 1 70 ? 10.155 -11.658 8.825 1.00 97.38 70 THR A N 1
ATOM 496 C CA . THR A 1 70 ? 8.953 -12.443 9.148 1.00 97.38 70 THR A CA 1
ATOM 497 C C . THR A 1 70 ? 7.853 -12.229 8.100 1.00 97.38 70 THR A C 1
ATOM 499 O O . THR A 1 70 ? 7.298 -13.196 7.577 1.00 97.38 70 THR A O 1
ATOM 502 N N . LEU A 1 71 ? 7.569 -10.971 7.740 1.00 95.88 71 LEU A N 1
ATOM 503 C CA . LEU A 1 71 ? 6.556 -10.633 6.733 1.00 95.88 71 LEU A CA 1
ATOM 504 C C . LEU A 1 71 ? 6.948 -11.089 5.320 1.00 95.88 71 LEU A C 1
ATOM 506 O O . LEU A 1 71 ? 6.098 -11.601 4.591 1.00 95.88 71 LEU A O 1
ATOM 510 N N . GLU A 1 72 ? 8.218 -10.945 4.933 1.00 96.12 72 GLU A N 1
ATOM 511 C CA . GLU A 1 72 ? 8.727 -11.425 3.640 1.00 96.12 72 GLU A CA 1
ATOM 512 C C . GLU A 1 72 ? 8.517 -12.932 3.467 1.00 96.12 72 GLU A C 1
ATOM 514 O O . GLU A 1 72 ? 8.015 -13.379 2.435 1.00 96.12 72 GLU A O 1
ATOM 519 N N . LEU A 1 73 ? 8.882 -13.720 4.483 1.00 97.12 73 LEU A N 1
ATOM 520 C CA . LEU A 1 73 ? 8.749 -15.176 4.448 1.00 97.12 73 LEU A CA 1
ATOM 521 C C . LEU A 1 73 ? 7.281 -15.601 4.376 1.00 97.12 73 LEU A C 1
ATOM 523 O O . LEU A 1 73 ? 6.944 -16.490 3.596 1.00 97.12 73 LEU A O 1
ATOM 527 N N . ALA A 1 74 ? 6.403 -14.933 5.129 1.00 96.31 74 ALA A N 1
ATOM 528 C CA . ALA A 1 74 ? 4.966 -15.177 5.064 1.00 96.31 74 ALA A CA 1
ATOM 529 C C . ALA A 1 74 ? 4.395 -14.877 3.665 1.00 96.31 74 ALA A C 1
ATOM 531 O O . ALA A 1 74 ? 3.625 -15.674 3.127 1.00 96.31 74 ALA A O 1
ATOM 532 N N . ALA A 1 75 ? 4.806 -13.767 3.042 1.00 96.06 75 ALA A N 1
ATOM 533 C CA . ALA A 1 75 ? 4.377 -13.409 1.691 1.00 96.06 75 ALA A CA 1
ATOM 534 C C . ALA A 1 75 ? 4.867 -14.417 0.637 1.00 96.06 75 ALA A C 1
ATOM 536 O O . ALA A 1 75 ? 4.092 -14.822 -0.228 1.00 96.06 75 ALA A O 1
ATOM 537 N N . LEU A 1 76 ? 6.127 -14.860 0.723 1.00 96.88 76 LEU A N 1
ATOM 538 C CA . LEU A 1 76 ? 6.686 -15.872 -0.180 1.00 96.88 76 LEU A CA 1
ATOM 539 C C . LEU A 1 76 ? 6.003 -17.234 -0.018 1.00 96.88 76 LEU A C 1
ATOM 541 O O . LEU A 1 76 ? 5.729 -17.889 -1.021 1.00 96.88 76 LEU A O 1
ATOM 545 N N . ALA A 1 77 ? 5.692 -17.645 1.214 1.00 97.62 77 ALA A N 1
ATOM 546 C CA . ALA A 1 77 ? 4.958 -18.881 1.475 1.00 97.62 77 ALA A CA 1
ATOM 547 C C . ALA A 1 77 ? 3.531 -18.828 0.904 1.00 97.62 77 ALA A C 1
ATOM 549 O O . ALA A 1 77 ? 3.079 -19.772 0.264 1.00 97.62 77 ALA A O 1
ATOM 550 N N . ALA A 1 78 ? 2.829 -17.705 1.070 1.00 97.50 78 ALA A N 1
ATOM 551 C CA . ALA A 1 78 ? 1.505 -17.525 0.480 1.00 97.50 78 ALA A CA 1
ATOM 552 C C . ALA A 1 78 ? 1.553 -17.527 -1.061 1.00 97.50 78 ALA A C 1
ATOM 554 O O . ALA A 1 78 ? 0.683 -18.113 -1.707 1.00 97.50 78 ALA A O 1
ATOM 555 N N . ALA A 1 79 ? 2.585 -16.922 -1.658 1.00 96.75 79 ALA A N 1
ATOM 556 C CA . ALA A 1 79 ? 2.793 -16.959 -3.102 1.00 96.75 79 ALA A CA 1
ATOM 557 C C . ALA A 1 79 ? 3.099 -18.380 -3.607 1.00 96.75 79 ALA A C 1
ATOM 559 O O . ALA A 1 79 ? 2.537 -18.797 -4.617 1.00 96.75 79 ALA A O 1
ATOM 560 N N . SER A 1 80 ? 3.941 -19.148 -2.904 1.00 97.19 80 SER A N 1
ATOM 561 C CA . SER A 1 80 ? 4.269 -20.528 -3.296 1.00 97.19 80 SER A CA 1
ATOM 562 C C . SER A 1 80 ? 3.081 -21.484 -3.167 1.00 97.19 80 SER A C 1
ATOM 564 O O . SER A 1 80 ? 2.998 -22.458 -3.911 1.00 97.19 80 SER A O 1
ATOM 566 N N . GLN A 1 81 ? 2.134 -21.177 -2.277 1.00 97.75 81 GLN A N 1
ATOM 567 C CA . GLN A 1 81 ? 0.850 -21.872 -2.146 1.00 97.75 81 GLN A CA 1
ATOM 568 C C . GLN A 1 81 ? -0.193 -21.434 -3.188 1.00 97.75 81 GLN A C 1
ATOM 570 O O . GLN A 1 81 ? -1.290 -21.985 -3.224 1.00 97.75 81 GLN A O 1
ATOM 575 N N . GLY A 1 82 ? 0.119 -20.450 -4.035 1.00 96.69 82 GLY A N 1
ATOM 576 C CA . GLY A 1 82 ? -0.795 -19.961 -5.065 1.00 96.69 82 GLY A CA 1
ATOM 577 C C . GLY A 1 82 ? -1.915 -19.058 -4.542 1.00 96.69 82 GLY A C 1
ATOM 578 O O . GLY A 1 82 ? -2.873 -18.816 -5.271 1.00 96.69 82 GLY A O 1
ATOM 579 N N . HIS A 1 83 ? -1.812 -18.516 -3.320 1.00 97.44 83 HIS A N 1
ATOM 580 C CA . HIS A 1 83 ? -2.811 -17.572 -2.794 1.00 97.44 83 HIS A CA 1
ATOM 581 C C . HIS A 1 83 ? -2.895 -16.279 -3.612 1.00 97.44 83 HIS A C 1
ATOM 583 O O . HIS A 1 83 ? -3.930 -15.616 -3.624 1.00 97.44 83 HIS A O 1
ATOM 589 N N . PHE A 1 84 ? -1.807 -15.899 -4.283 1.00 95.12 84 PHE A N 1
ATOM 590 C CA . PHE A 1 84 ? -1.787 -14.791 -5.228 1.00 95.12 84 PHE A CA 1
ATOM 591 C C . PHE A 1 84 ? -0.651 -14.953 -6.239 1.00 95.12 84 PHE A C 1
ATOM 593 O O . PHE A 1 84 ? 0.354 -15.613 -5.984 1.00 95.12 84 PHE A O 1
ATOM 600 N N . THR A 1 85 ? -0.786 -14.280 -7.381 1.00 94.94 85 THR A N 1
ATOM 601 C CA . THR A 1 85 ? 0.307 -14.052 -8.333 1.00 94.94 85 THR A CA 1
ATOM 602 C C . THR A 1 85 ? 0.585 -12.550 -8.394 1.00 94.94 85 THR A C 1
ATOM 604 O O . THR A 1 85 ? -0.340 -11.789 -8.684 1.00 94.94 85 THR A O 1
ATOM 607 N N . PRO A 1 86 ? 1.816 -12.080 -8.112 1.00 93.75 86 PRO A N 1
ATOM 608 C CA . PRO A 1 86 ? 2.132 -10.660 -8.200 1.00 93.75 86 PRO A CA 1
ATOM 609 C C . PRO A 1 86 ? 1.899 -10.121 -9.616 1.00 93.75 86 PRO A C 1
ATOM 611 O O . PRO A 1 86 ? 2.518 -10.584 -10.574 1.00 93.75 86 PRO A O 1
ATOM 614 N N . ALA A 1 87 ? 1.052 -9.101 -9.748 1.00 96.38 87 ALA A N 1
ATOM 615 C CA . ALA A 1 87 ? 0.992 -8.308 -10.968 1.00 96.38 87 ALA A CA 1
ATOM 616 C C . ALA A 1 87 ? 2.281 -7.480 -11.074 1.00 96.38 87 ALA A C 1
ATOM 618 O O . ALA A 1 87 ? 2.603 -6.711 -10.165 1.00 96.38 87 ALA A O 1
ATOM 619 N N . VAL A 1 88 ? 3.028 -7.656 -12.164 1.00 97.06 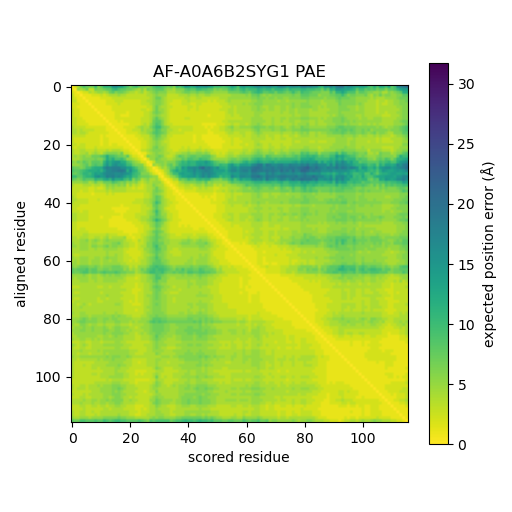88 VAL A N 1
ATOM 620 C CA . VAL A 1 88 ? 4.325 -7.003 -12.380 1.00 97.06 88 VAL A CA 1
ATOM 621 C C . VAL A 1 88 ? 4.313 -6.241 -13.695 1.00 97.06 88 VAL A C 1
ATOM 623 O O . VAL A 1 88 ? 4.037 -6.821 -14.745 1.00 97.06 88 VAL A O 1
ATOM 626 N N . GLN A 1 89 ? 4.708 -4.973 -13.639 1.00 97.94 89 GLN A N 1
ATOM 627 C CA . GLN A 1 89 ? 4.978 -4.142 -14.806 1.00 97.94 89 GLN A CA 1
ATOM 628 C C . GLN A 1 89 ? 6.484 -3.925 -14.924 1.00 97.94 89 GLN A C 1
ATOM 630 O O . GLN A 1 89 ? 7.137 -3.487 -13.976 1.00 97.94 89 GLN A O 1
ATOM 635 N N . ARG A 1 90 ? 7.048 -4.273 -16.080 1.00 97.94 90 ARG A N 1
ATOM 636 C CA . ARG A 1 90 ? 8.498 -4.269 -16.299 1.00 97.94 90 ARG A CA 1
ATOM 637 C C . ARG A 1 90 ? 8.913 -3.074 -17.139 1.00 97.94 90 ARG A C 1
ATOM 639 O O . ARG A 1 90 ? 8.227 -2.738 -18.096 1.00 97.94 90 ARG A O 1
ATOM 646 N N . PHE A 1 91 ? 10.058 -2.503 -16.795 1.00 98.31 91 PHE A N 1
ATOM 647 C CA . PHE A 1 91 ? 10.764 -1.511 -17.599 1.00 98.31 91 PHE A CA 1
ATOM 648 C C . PHE A 1 91 ? 12.234 -1.927 -17.702 1.00 98.31 91 PHE A C 1
ATOM 650 O O . PHE A 1 91 ? 12.756 -2.487 -16.733 1.00 98.31 91 PHE A O 1
ATOM 657 N N . PRO A 1 92 ? 12.929 -1.659 -18.817 1.00 98.38 92 PRO A N 1
ATOM 658 C CA . PRO A 1 92 ? 14.385 -1.716 -18.836 1.00 98.38 92 PRO A CA 1
ATOM 659 C C . PRO A 1 92 ? 14.970 -0.789 -17.763 1.00 98.38 92 PRO A C 1
ATOM 661 O O . PRO A 1 92 ? 14.444 0.299 -17.520 1.00 98.38 92 PRO A O 1
ATOM 664 N N . LEU A 1 93 ? 16.080 -1.177 -17.139 1.00 98.38 93 LEU A N 1
ATOM 665 C CA . LEU A 1 93 ? 16.785 -0.347 -16.162 1.00 98.38 93 LEU A CA 1
ATOM 666 C C . LEU A 1 93 ? 17.248 0.967 -16.799 1.00 98.38 93 LEU A C 1
ATOM 668 O O . LEU A 1 93 ? 17.135 2.026 -16.182 1.00 98.38 93 LEU A O 1
ATOM 672 N N . ALA A 1 94 ? 17.670 0.912 -18.065 1.00 98.50 94 ALA A N 1
ATOM 673 C CA . ALA A 1 94 ? 17.993 2.086 -18.875 1.00 98.50 94 ALA A CA 1
ATOM 674 C C . ALA A 1 94 ? 16.820 3.083 -19.001 1.00 98.50 94 ALA A C 1
ATOM 676 O O . ALA A 1 94 ? 17.034 4.267 -19.250 1.00 98.50 94 ALA A O 1
ATOM 677 N N . GLU A 1 95 ? 15.583 2.633 -18.777 1.00 98.12 95 GLU A N 1
ATOM 678 C CA . GLU A 1 95 ? 14.360 3.433 -18.845 1.00 98.12 95 GLU A CA 1
ATOM 679 C C . GLU A 1 95 ? 13.763 3.741 -17.461 1.00 98.12 95 GLU A C 1
ATOM 681 O O . GLU A 1 95 ? 12.581 4.075 -17.348 1.00 98.12 95 GLU A O 1
ATOM 686 N N . ALA A 1 96 ? 14.558 3.701 -16.387 1.00 98.19 96 ALA A N 1
ATOM 687 C CA . ALA A 1 96 ? 14.088 4.018 -15.033 1.00 98.19 96 ALA A CA 1
ATOM 688 C C . ALA A 1 96 ? 13.348 5.370 -14.947 1.00 98.19 96 ALA A C 1
ATOM 690 O O . ALA A 1 96 ? 12.335 5.494 -14.259 1.00 98.19 96 ALA A O 1
ATOM 691 N N . ALA A 1 97 ? 13.794 6.374 -15.710 1.00 98.31 97 ALA A N 1
ATOM 692 C CA . ALA A 1 97 ? 13.116 7.667 -15.788 1.00 98.31 97 ALA A CA 1
ATOM 693 C C . ALA A 1 97 ? 11.700 7.563 -16.389 1.00 98.31 97 ALA A C 1
ATOM 695 O O . ALA A 1 97 ? 10.794 8.275 -15.958 1.00 98.31 97 ALA A O 1
ATOM 696 N N . ALA A 1 98 ? 11.484 6.679 -17.368 1.00 98.19 98 ALA A N 1
ATOM 697 C CA . ALA A 1 98 ? 10.152 6.411 -17.907 1.00 98.19 98 ALA A CA 1
ATOM 698 C C . ALA A 1 98 ? 9.279 5.674 -16.882 1.00 98.19 98 ALA A C 1
ATOM 700 O O . ALA A 1 98 ? 8.113 6.029 -16.721 1.00 98.19 98 ALA A O 1
ATOM 701 N N . ALA A 1 99 ? 9.855 4.726 -16.135 1.00 97.81 99 ALA A N 1
ATOM 702 C CA . ALA A 1 99 ? 9.160 4.034 -15.052 1.00 97.81 99 ALA A CA 1
ATOM 703 C C . ALA A 1 99 ? 8.687 5.005 -13.951 1.00 97.81 99 ALA A C 1
ATOM 705 O O . ALA A 1 99 ? 7.548 4.913 -13.495 1.00 97.81 99 ALA A O 1
ATOM 706 N N . HIS A 1 100 ? 9.525 5.972 -13.560 1.00 95.88 100 HIS A N 1
ATOM 707 C CA . HIS A 1 100 ? 9.153 7.012 -12.592 1.00 95.88 100 HIS A CA 1
ATOM 708 C C . HIS A 1 100 ? 8.051 7.927 -13.124 1.00 95.88 100 HIS A C 1
ATOM 710 O O . HIS A 1 100 ? 7.039 8.103 -12.450 1.00 95.88 100 HIS A O 1
ATOM 716 N N . ARG A 1 101 ? 8.178 8.427 -1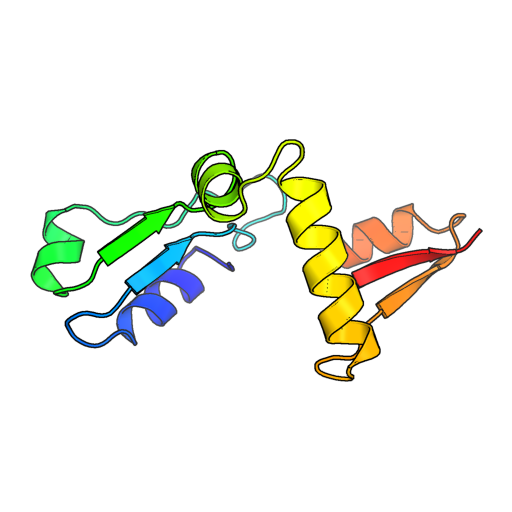4.362 1.00 95.81 101 ARG A N 1
ATOM 717 C CA . ARG A 1 101 ? 7.115 9.232 -14.987 1.00 95.81 101 ARG A CA 1
ATOM 718 C C . ARG A 1 101 ? 5.793 8.475 -15.053 1.00 95.81 101 ARG A C 1
ATOM 720 O O . ARG A 1 101 ? 4.742 9.058 -14.798 1.00 95.81 101 ARG A O 1
ATOM 727 N N . ALA A 1 102 ? 5.826 7.181 -15.371 1.00 95.88 102 ALA A N 1
ATOM 728 C CA . ALA A 1 102 ? 4.630 6.348 -15.371 1.00 95.88 102 ALA A CA 1
ATOM 729 C C . ALA A 1 102 ? 4.018 6.245 -13.963 1.00 95.88 102 ALA A C 1
ATOM 731 O O . ALA A 1 102 ? 2.804 6.330 -13.818 1.00 95.88 102 ALA A O 1
ATOM 732 N N . LEU A 1 103 ? 4.838 6.100 -12.918 1.00 92.12 103 LEU A N 1
ATOM 733 C CA . LEU A 1 103 ? 4.366 6.037 -11.534 1.00 92.12 103 LEU A CA 1
ATOM 734 C C . LEU A 1 103 ? 3.732 7.360 -11.078 1.00 92.12 103 LEU A C 1
ATOM 736 O O . LEU A 1 103 ? 2.639 7.354 -10.514 1.00 92.12 1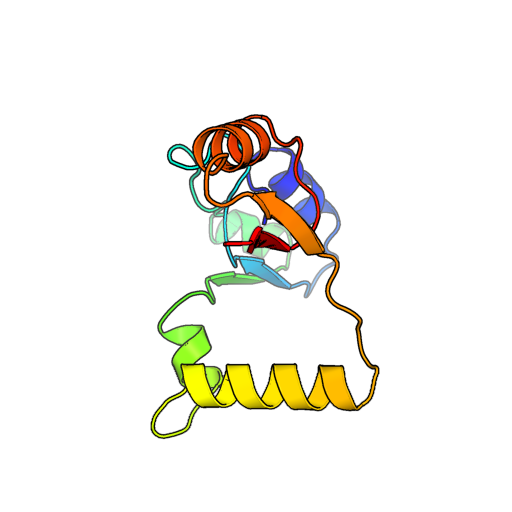03 LEU A O 1
ATOM 740 N N . GLU A 1 104 ? 4.374 8.488 -11.371 1.00 89.62 104 GLU A N 1
ATOM 741 C CA . GLU A 1 104 ? 3.886 9.831 -11.029 1.00 89.62 104 GLU A CA 1
ATOM 742 C C . GLU A 1 104 ? 2.588 10.185 -11.769 1.00 89.62 104 GLU A C 1
ATOM 744 O O . GLU A 1 104 ? 1.652 10.714 -11.172 1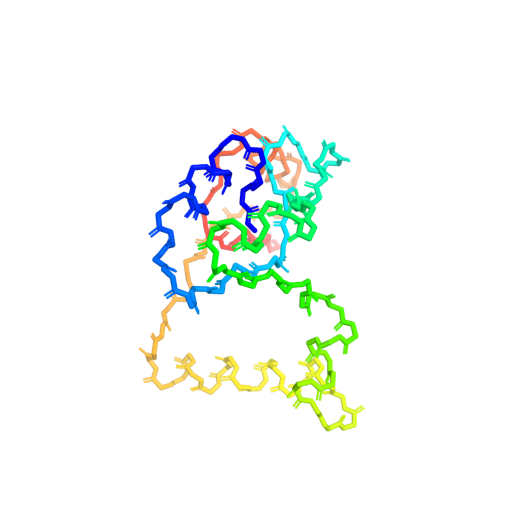.00 89.62 104 GLU A O 1
ATOM 749 N N . SER A 1 105 ? 2.497 9.827 -13.053 1.00 91.56 105 SER A N 1
ATOM 750 C CA . SER A 1 105 ? 1.303 10.034 -13.887 1.00 91.56 105 SER A CA 1
ATOM 751 C C . SER A 1 105 ? 0.199 8.994 -13.672 1.00 91.56 105 SER A C 1
ATOM 753 O O . SER A 1 105 ? -0.820 9.037 -14.360 1.00 91.56 105 SER A O 1
ATOM 755 N N . ARG A 1 106 ? 0.371 8.071 -12.712 1.00 90.62 106 ARG A N 1
ATOM 756 C CA . ARG A 1 106 ? -0.575 6.980 -12.416 1.00 90.62 106 ARG A CA 1
ATOM 757 C C . ARG A 1 106 ? -0.834 6.047 -13.610 1.00 90.62 106 ARG A C 1
ATOM 759 O O . ARG A 1 106 ? -1.898 5.446 -13.712 1.00 90.62 106 ARG A O 1
ATOM 766 N N . ALA A 1 107 ? 0.152 5.897 -14.489 1.00 94.81 107 ALA A N 1
ATOM 767 C CA . ALA A 1 107 ? 0.150 4.980 -15.628 1.00 94.81 107 ALA A CA 1
ATOM 768 C C . ALA A 1 107 ? 0.763 3.602 -15.293 1.00 94.81 107 ALA A C 1
ATOM 770 O O . ALA A 1 107 ? 1.080 2.821 -16.196 1.00 94.81 107 ALA A O 1
ATOM 771 N N . THR A 1 108 ? 0.963 3.299 -14.006 1.00 95.00 108 THR A N 1
ATOM 772 C CA . THR A 1 108 ? 1.463 2.001 -13.545 1.00 95.00 108 THR A CA 1
ATOM 773 C C . THR A 1 108 ? 0.383 1.155 -12.884 1.00 95.00 108 THR A C 1
ATOM 775 O O . THR A 1 108 ? -0.538 1.661 -12.246 1.00 95.00 108 THR A O 1
ATOM 778 N N . MET A 1 109 ? 0.525 -0.165 -13.005 1.00 94.88 109 MET A N 1
ATOM 779 C CA . MET A 1 109 ? -0.294 -1.152 -12.308 1.00 94.88 109 MET A CA 1
ATOM 780 C C . MET A 1 109 ? 0.588 -2.263 -11.734 1.00 94.88 109 MET A C 1
ATOM 782 O O . MET A 1 109 ? 1.503 -2.763 -12.387 1.00 94.88 109 MET A O 1
ATOM 786 N N . GLY A 1 110 ? 0.281 -2.686 -10.506 1.00 94.38 110 GLY A N 1
ATOM 787 C CA . GLY A 1 110 ? 1.057 -3.708 -9.808 1.00 94.38 110 GLY A CA 1
ATOM 788 C C . GLY A 1 110 ? 2.447 -3.215 -9.393 1.00 94.38 110 GLY A C 1
ATOM 789 O O . GLY A 1 110 ? 2.677 -2.023 -9.186 1.00 94.38 110 GLY A O 1
ATOM 790 N N . LYS A 1 111 ? 3.386 -4.149 -9.227 1.00 96.00 111 LYS A N 1
ATOM 791 C CA . LYS A 1 111 ? 4.768 -3.839 -8.855 1.00 96.00 111 LYS A CA 1
ATOM 792 C C . LYS A 1 111 ? 5.573 -3.460 -10.095 1.00 96.00 111 LYS A C 1
ATOM 794 O O . LYS A 1 111 ? 5.764 -4.282 -10.988 1.00 96.00 111 LYS A O 1
ATOM 799 N N . VAL A 1 112 ? 6.111 -2.244 -10.103 1.00 97.56 112 VAL A N 1
ATOM 800 C CA . VAL A 1 112 ? 7.128 -1.827 -11.076 1.00 97.56 112 VAL A CA 1
ATOM 801 C C . VAL A 1 112 ? 8.448 -2.539 -10.769 1.00 97.56 112 VAL A C 1
ATOM 803 O O . VAL A 1 112 ? 8.927 -2.494 -9.631 1.00 9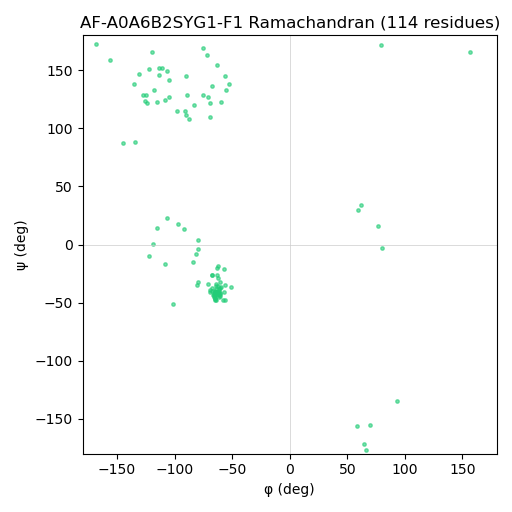7.56 112 VAL A O 1
ATOM 806 N N . VAL A 1 113 ? 9.023 -3.200 -11.776 1.00 97.94 113 VAL A N 1
ATOM 807 C CA . VAL A 1 113 ? 10.319 -3.892 -11.709 1.00 97.94 113 VAL A CA 1
ATOM 808 C C . VAL A 1 113 ? 11.206 -3.413 -12.852 1.00 97.94 113 VAL A C 1
ATOM 810 O O . VAL A 1 113 ? 10.797 -3.435 -14.013 1.00 97.94 113 VAL A O 1
ATOM 813 N N . LEU A 1 114 ? 12.427 -3.006 -12.513 1.00 98.31 114 LEU A N 1
ATOM 814 C CA . LEU A 1 114 ? 13.454 -2.660 -13.488 1.00 98.31 114 LEU A CA 1
ATOM 815 C C . LEU A 1 114 ? 14.253 -3.913 -13.852 1.00 98.31 114 LEU A C 1
ATOM 817 O O . LEU A 1 114 ? 14.704 -4.635 -12.962 1.00 98.31 114 LEU A O 1
ATOM 821 N N . ILE A 1 115 ? 14.393 -4.175 -15.147 1.00 98.19 115 ILE A N 1
ATOM 822 C CA . ILE A 1 115 ? 15.126 -5.318 -15.694 1.00 98.19 115 ILE A CA 1
ATOM 823 C C . ILE A 1 115 ? 16.463 -4.817 -16.253 1.00 98.19 115 ILE A C 1
ATOM 825 O O . ILE A 1 115 ? 16.424 -3.867 -17.034 1.00 98.19 115 ILE A O 1
ATOM 829 N N . PRO A 1 116 ? 17.610 -5.397 -15.851 1.00 96.31 116 PRO A N 1
ATOM 830 C CA . PRO A 1 116 ? 18.931 -5.002 -16.345 1.00 96.31 116 PRO A CA 1
ATOM 831 C C . PRO A 1 116 ? 19.050 -4.980 -17.870 1.00 96.31 116 PRO A C 1
ATOM 833 O O . PRO A 1 116 ? 18.462 -5.875 -18.520 1.00 96.31 116 PRO A O 1
#